Protein AF-A0A059BMJ1-F1 (afdb_monomer_lite)

Sequence (150 aa):
MDVIKLLDVITILSATYGILQTVGKVRGLREKMDALELNMRMVSAQKADISDQLEQEERRPLKKRKREVDVWMRYVESVQDQVRDLKRKVKEEPFMSRLNLENQVCALATQVDKLHERGRFDKGLTLDVQPAGVGHNLSREEHGARSQEI

Secondary structure (DSSP, 8-state):
--HHHHHHHHHHHHHHHHHHHHHHHHHHHHHHHHHHHHHHHHHHHHHHHHHHHHHHHHTSTTEEE-HHHHHHHHHHHHHHHHHHHHHHHHHH--GGGHHHHHHHHHHHHHHHHHHHHHTT-TT-SEEE---S-------SS---------

Structure (mmCIF, N/CA/C/O backbone):
data_AF-A0A059BMJ1-F1
#
_entry.id   AF-A0A059BMJ1-F1
#
loop_
_atom_site.group_PDB
_atom_site.id
_atom_site.type_symbol
_atom_site.label_atom_id
_atom_site.label_alt_id
_atom_site.label_comp_id
_atom_site.label_asym_id
_atom_site.label_entity_id
_atom_site.label_seq_id
_atom_site.pdbx_PDB_ins_code
_atom_site.Cartn_x
_atom_site.Cartn_y
_atom_site.Cartn_z
_atom_site.occupancy
_atom_site.B_iso_or_equiv
_atom_site.auth_seq_id
_atom_site.auth_comp_id
_atom_site.auth_asym_id
_atom_site.auth_atom_id
_atom_site.pdbx_PDB_model_num
ATOM 1 N N . MET A 1 1 ? 24.761 1.138 -55.840 1.00 61.06 1 MET A N 1
ATOM 2 C CA . MET A 1 1 ? 24.244 1.154 -54.456 1.00 61.06 1 MET A CA 1
ATOM 3 C C . MET A 1 1 ? 25.199 0.311 -53.633 1.00 61.06 1 MET A C 1
ATOM 5 O O . MET A 1 1 ? 25.288 -0.882 -53.886 1.00 61.06 1 MET A O 1
ATOM 9 N N . ASP A 1 2 ? 26.006 0.944 -52.782 1.00 81.06 2 ASP A N 1
ATOM 10 C CA . ASP A 1 2 ? 27.116 0.277 -52.092 1.00 81.06 2 ASP A CA 1
ATOM 11 C C . ASP A 1 2 ? 26.599 -0.630 -50.976 1.00 81.06 2 ASP A C 1
ATOM 13 O O . ASP A 1 2 ? 25.805 -0.202 -50.139 1.00 81.06 2 ASP A O 1
ATOM 17 N N . VAL A 1 3 ? 27.085 -1.869 -50.936 1.00 68.94 3 VAL A N 1
ATOM 18 C CA . VAL A 1 3 ? 26.698 -2.885 -49.940 1.00 68.94 3 VAL A CA 1
ATOM 19 C C . VAL A 1 3 ? 26.962 -2.402 -48.504 1.00 68.94 3 VAL A C 1
ATOM 21 O O . VAL A 1 3 ? 26.217 -2.730 -47.589 1.00 68.94 3 VAL A O 1
ATOM 24 N N . ILE A 1 4 ? 27.967 -1.537 -48.325 1.00 72.31 4 ILE A N 1
ATOM 25 C CA . ILE A 1 4 ? 28.329 -0.905 -47.046 1.00 72.31 4 ILE A CA 1
ATOM 26 C C . ILE A 1 4 ? 27.233 0.061 -46.562 1.00 72.31 4 ILE A C 1
ATOM 28 O O . ILE A 1 4 ? 26.846 0.015 -45.399 1.00 72.31 4 ILE A O 1
ATOM 32 N N . LYS A 1 5 ? 26.645 0.867 -47.459 1.00 69.81 5 LYS A N 1
ATOM 33 C CA . LYS A 1 5 ? 25.537 1.781 -47.114 1.00 69.81 5 LYS A CA 1
ATOM 34 C C . LYS A 1 5 ? 24.278 1.016 -46.699 1.00 69.81 5 LYS A C 1
ATOM 36 O O . LYS A 1 5 ? 23.513 1.493 -45.869 1.00 69.81 5 LYS A O 1
ATOM 41 N N . LEU A 1 6 ? 24.064 -0.171 -47.272 1.00 65.25 6 LEU A N 1
ATOM 42 C CA . LEU A 1 6 ? 22.940 -1.038 -46.920 1.00 65.25 6 LEU A CA 1
ATOM 43 C C . LEU A 1 6 ? 23.119 -1.662 -45.523 1.00 65.25 6 LEU A C 1
ATOM 45 O O . LEU A 1 6 ? 22.155 -1.732 -44.763 1.00 65.25 6 LEU A O 1
ATOM 49 N N . LEU A 1 7 ? 24.345 -2.062 -45.163 1.00 62.66 7 LEU A N 1
ATOM 50 C CA . LEU A 1 7 ? 24.664 -2.606 -43.837 1.00 62.66 7 LEU A CA 1
ATOM 51 C C . LEU A 1 7 ? 24.522 -1.561 -42.717 1.00 62.66 7 LEU A C 1
ATOM 53 O O . LEU A 1 7 ? 23.977 -1.883 -41.659 1.00 62.66 7 LEU A O 1
ATOM 57 N N . ASP A 1 8 ? 24.919 -0.309 -42.956 1.00 68.00 8 ASP A N 1
ATOM 58 C CA . ASP A 1 8 ? 24.733 0.784 -41.988 1.00 68.00 8 ASP A CA 1
ATOM 59 C C . ASP A 1 8 ? 23.247 1.059 -41.711 1.00 68.00 8 ASP A C 1
ATOM 61 O O . ASP A 1 8 ? 22.832 1.180 -40.557 1.00 68.00 8 ASP A O 1
ATOM 65 N N . VAL A 1 9 ? 22.412 1.077 -42.756 1.00 68.19 9 VAL A N 1
ATOM 66 C CA . VAL A 1 9 ? 20.959 1.279 -42.621 1.00 68.19 9 VAL A CA 1
ATOM 67 C C . VAL A 1 9 ? 20.307 0.148 -41.818 1.00 68.19 9 VAL A C 1
ATOM 69 O O . VAL A 1 9 ? 19.498 0.412 -40.928 1.00 68.19 9 VAL A O 1
ATOM 72 N N . ILE A 1 10 ? 20.685 -1.109 -42.071 1.00 63.31 10 ILE A N 1
ATOM 73 C CA . ILE A 1 10 ? 20.185 -2.275 -41.320 1.00 63.31 10 ILE A CA 1
ATOM 74 C C . ILE A 1 10 ? 20.618 -2.209 -39.844 1.00 63.31 10 ILE A C 1
ATOM 76 O O . ILE A 1 10 ? 19.826 -2.489 -38.937 1.00 63.31 10 ILE A O 1
ATOM 80 N N . THR A 1 11 ? 21.853 -1.780 -39.586 1.00 61.09 11 THR A N 1
ATOM 81 C CA . THR A 1 11 ? 22.390 -1.634 -38.226 1.00 61.09 11 THR A CA 1
ATOM 82 C C . THR A 1 11 ? 21.630 -0.558 -37.440 1.00 61.09 11 THR A C 1
ATOM 84 O O . THR A 1 11 ? 21.203 -0.797 -36.311 1.00 61.09 11 THR A O 1
ATOM 87 N N . ILE A 1 12 ? 21.346 0.592 -38.056 1.00 66.56 12 ILE A N 1
ATOM 88 C CA . ILE A 1 12 ? 20.566 1.680 -37.439 1.00 66.56 12 ILE A CA 1
ATOM 89 C C . ILE A 1 12 ? 19.113 1.252 -37.160 1.00 66.56 12 ILE A C 1
ATOM 91 O O . ILE A 1 12 ? 18.565 1.547 -36.092 1.00 66.56 12 ILE A O 1
ATOM 95 N N . LEU A 1 13 ? 18.476 0.527 -38.085 1.00 44.50 13 LEU A N 1
ATOM 96 C CA . LEU A 1 13 ? 17.091 0.064 -37.928 1.00 44.50 13 LEU A CA 1
ATOM 97 C C . LEU A 1 13 ? 16.936 -0.949 -36.785 1.00 44.50 13 LEU A C 1
ATOM 99 O O . LEU A 1 13 ? 15.994 -0.860 -35.998 1.00 44.50 13 LEU A O 1
ATOM 103 N N . SER A 1 14 ? 17.878 -1.884 -36.644 1.00 57.47 14 SER A N 1
ATOM 104 C CA . SER A 1 14 ? 17.847 -2.870 -35.553 1.00 57.47 14 SER A CA 1
ATOM 105 C C . SER A 1 14 ? 18.089 -2.233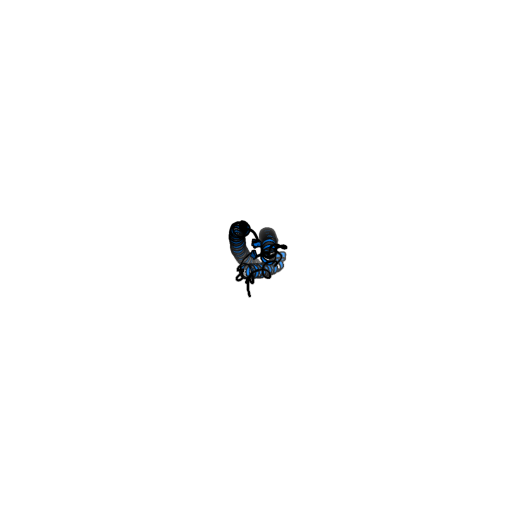 -34.176 1.00 57.47 14 SER A C 1
ATOM 107 O O . SER A 1 14 ? 17.376 -2.546 -33.218 1.00 57.47 14 SER A O 1
ATOM 109 N N . ALA A 1 15 ? 19.018 -1.275 -34.081 1.00 59.84 15 ALA A N 1
ATOM 110 C CA . ALA A 1 15 ? 19.286 -0.532 -32.849 1.00 59.84 15 ALA A CA 1
ATOM 111 C C . ALA A 1 15 ? 18.085 0.326 -32.405 1.00 59.84 15 ALA A C 1
ATOM 113 O O . ALA A 1 15 ? 17.700 0.314 -31.233 1.00 59.84 15 ALA A O 1
ATOM 114 N N . THR A 1 16 ? 17.445 1.036 -33.337 1.00 45.06 16 THR A N 1
ATOM 115 C CA . THR A 1 16 ? 16.283 1.892 -33.034 1.00 45.06 16 THR A CA 1
ATOM 116 C C . THR A 1 16 ? 15.038 1.079 -32.668 1.00 45.06 16 THR A C 1
ATOM 118 O O . THR A 1 16 ? 14.312 1.459 -31.745 1.00 45.06 16 THR A O 1
ATOM 121 N N . TYR A 1 17 ? 14.832 -0.088 -33.288 1.00 55.09 17 TYR A N 1
ATOM 122 C CA . TYR A 1 17 ? 13.779 -1.032 -32.900 1.00 55.09 17 TYR A CA 1
ATOM 123 C C . TYR A 1 17 ? 13.955 -1.553 -31.458 1.00 55.09 17 TYR A C 1
ATOM 125 O O . TYR A 1 17 ? 12.979 -1.651 -30.708 1.00 55.09 17 TYR A O 1
ATOM 133 N N . GLY A 1 18 ? 15.196 -1.818 -31.028 1.00 57.31 18 GLY A N 1
ATOM 134 C CA . GLY A 1 18 ? 15.517 -2.186 -29.643 1.00 57.31 18 GLY A CA 1
ATOM 135 C C . GLY A 1 18 ? 15.213 -1.074 -28.630 1.00 57.31 18 GLY A C 1
ATOM 136 O O . GLY A 1 18 ? 14.644 -1.334 -27.566 1.00 57.31 18 GLY A O 1
ATOM 137 N N . ILE A 1 19 ? 15.512 0.181 -28.976 1.00 56.41 19 ILE A N 1
ATOM 138 C CA . ILE A 1 19 ? 15.219 1.355 -28.136 1.00 56.41 19 ILE A CA 1
ATOM 139 C C . ILE A 1 19 ? 13.703 1.584 -28.016 1.00 56.41 19 ILE A C 1
ATOM 141 O O . ILE A 1 19 ? 13.203 1.826 -26.916 1.00 56.41 19 ILE A O 1
ATOM 145 N N . LEU A 1 20 ? 12.942 1.443 -29.106 1.00 55.50 20 LEU A N 1
ATOM 146 C CA . LEU A 1 20 ? 11.492 1.669 -29.097 1.00 55.50 20 LEU A CA 1
ATOM 147 C C . LEU A 1 20 ? 10.749 0.663 -28.200 1.00 55.50 20 LEU A C 1
ATOM 149 O O . LEU A 1 20 ? 9.921 1.054 -27.373 1.00 55.50 20 LEU A O 1
ATOM 153 N N . GLN A 1 21 ? 11.096 -0.626 -28.295 1.00 59.84 21 GLN A N 1
ATOM 154 C CA . GLN A 1 21 ? 10.555 -1.658 -27.400 1.00 59.84 21 GLN A CA 1
ATOM 155 C C . GLN A 1 21 ? 10.922 -1.406 -25.930 1.00 59.84 21 GLN A C 1
ATOM 157 O O . GLN A 1 21 ? 10.126 -1.671 -25.024 1.00 59.84 21 GLN A O 1
ATOM 162 N N . THR A 1 22 ? 12.119 -0.867 -25.693 1.00 55.44 22 THR A N 1
ATOM 163 C CA . THR A 1 22 ? 12.627 -0.538 -24.357 1.00 55.44 22 THR A CA 1
ATOM 164 C C . THR A 1 22 ? 11.786 0.556 -23.704 1.00 55.44 22 THR A C 1
ATOM 166 O O . THR A 1 22 ? 11.315 0.377 -22.579 1.00 55.44 22 THR A O 1
ATOM 169 N N . VAL A 1 23 ? 11.517 1.649 -24.422 1.00 60.25 23 VAL A N 1
ATOM 170 C CA . VAL A 1 23 ? 10.694 2.765 -23.926 1.00 60.25 23 VAL A CA 1
ATOM 171 C C . VAL A 1 23 ? 9.263 2.312 -23.613 1.00 60.25 23 VAL A C 1
ATOM 173 O O . VAL A 1 23 ? 8.710 2.699 -22.582 1.00 60.25 23 VAL A O 1
ATOM 176 N N . GLY A 1 24 ? 8.683 1.435 -24.441 1.00 65.62 24 GLY A N 1
ATOM 177 C CA . GLY A 1 24 ? 7.341 0.887 -24.217 1.00 65.62 24 GLY A CA 1
ATOM 178 C C . GLY A 1 24 ? 7.209 0.110 -22.901 1.00 65.62 24 GLY A C 1
ATOM 179 O O . GLY A 1 24 ? 6.298 0.378 -22.116 1.00 65.62 24 GLY A O 1
ATOM 180 N N . LYS A 1 25 ? 8.152 -0.798 -22.612 1.00 69.12 25 LYS A N 1
ATOM 181 C CA . LYS A 1 25 ? 8.163 -1.585 -21.361 1.00 69.12 25 LYS A CA 1
ATOM 182 C C . LYS A 1 25 ? 8.437 -0.718 -20.127 1.00 69.12 25 LYS A C 1
ATOM 184 O O . LYS A 1 25 ? 7.817 -0.910 -19.084 1.00 69.12 25 LYS A O 1
ATOM 189 N N . VAL A 1 26 ? 9.336 0.266 -20.247 1.00 66.00 26 VAL A N 1
ATOM 190 C CA . VAL A 1 26 ? 9.626 1.246 -19.184 1.00 66.00 26 VAL A CA 1
ATOM 191 C C . VAL A 1 26 ? 8.376 2.036 -18.802 1.00 66.00 26 VAL A C 1
ATOM 193 O O . VAL A 1 26 ? 8.103 2.209 -17.614 1.00 66.00 26 VAL A O 1
ATOM 196 N N . ARG A 1 27 ? 7.632 2.509 -19.806 1.00 72.75 27 ARG A N 1
ATOM 197 C CA . ARG A 1 27 ? 6.404 3.275 -19.606 1.00 72.75 27 ARG A CA 1
ATOM 198 C C . ARG A 1 27 ? 5.330 2.435 -18.915 1.00 72.75 27 ARG A C 1
ATOM 200 O O . ARG A 1 27 ? 4.802 2.879 -17.904 1.00 72.75 27 ARG A O 1
ATOM 207 N N . GLY A 1 28 ? 5.096 1.206 -19.377 1.00 81.69 28 GLY A N 1
ATOM 208 C CA . GLY A 1 28 ? 4.102 0.317 -18.764 1.00 81.69 28 GLY A CA 1
ATOM 209 C C . GLY A 1 28 ? 4.406 -0.025 -17.299 1.00 81.69 28 GLY A C 1
ATOM 210 O O . GLY A 1 28 ? 3.509 -0.006 -16.461 1.00 81.69 28 GLY A O 1
ATOM 211 N N . LEU A 1 29 ? 5.676 -0.272 -16.949 1.00 84.38 29 LEU A N 1
ATOM 212 C CA . LEU A 1 29 ? 6.066 -0.501 -15.551 1.00 84.38 29 LEU A CA 1
ATOM 213 C C . LEU A 1 29 ? 5.825 0.739 -14.675 1.00 84.38 29 LEU A C 1
ATOM 215 O O . LEU A 1 29 ? 5.375 0.611 -13.538 1.00 84.38 29 LEU A O 1
ATOM 219 N N . ARG A 1 30 ? 6.115 1.935 -15.202 1.00 83.81 30 ARG A N 1
ATOM 220 C CA . ARG A 1 30 ? 5.875 3.198 -14.496 1.00 83.81 30 ARG A CA 1
ATOM 221 C C . ARG A 1 30 ? 4.386 3.428 -14.250 1.00 83.81 30 ARG A C 1
ATOM 223 O O . ARG A 1 30 ? 4.021 3.719 -13.123 1.00 83.81 30 ARG A O 1
ATOM 230 N N . GLU A 1 31 ? 3.544 3.218 -15.257 1.00 87.75 31 GLU A N 1
ATOM 231 C CA . GLU A 1 31 ? 2.086 3.340 -15.127 1.00 87.75 31 GLU A CA 1
ATOM 232 C C . GLU A 1 31 ? 1.530 2.383 -14.060 1.00 87.75 31 GLU A C 1
ATOM 234 O O . GLU A 1 31 ? 0.755 2.797 -13.198 1.00 87.75 31 GLU A O 1
ATOM 239 N N . LYS A 1 32 ? 1.980 1.119 -14.051 1.00 88.38 32 LYS A N 1
ATOM 240 C CA . LYS A 1 32 ? 1.597 0.144 -13.013 1.00 88.38 32 LYS A CA 1
ATOM 241 C C . LYS A 1 32 ? 2.051 0.575 -11.616 1.00 88.38 32 LYS A C 1
ATOM 243 O O . LYS A 1 32 ? 1.312 0.402 -10.650 1.00 88.38 32 LYS A O 1
ATOM 248 N N . MET A 1 33 ? 3.257 1.129 -11.502 1.00 92.81 33 MET A N 1
ATOM 249 C CA . MET A 1 33 ? 3.788 1.640 -10.237 1.00 92.81 33 MET A CA 1
ATOM 250 C C . MET A 1 33 ? 3.004 2.865 -9.739 1.00 92.81 33 MET A C 1
ATOM 252 O O . MET A 1 33 ? 2.711 2.956 -8.549 1.00 92.81 33 MET A O 1
ATOM 256 N N . ASP A 1 34 ? 2.641 3.785 -10.634 1.00 89.19 34 ASP A N 1
ATOM 257 C CA . ASP A 1 34 ? 1.856 4.975 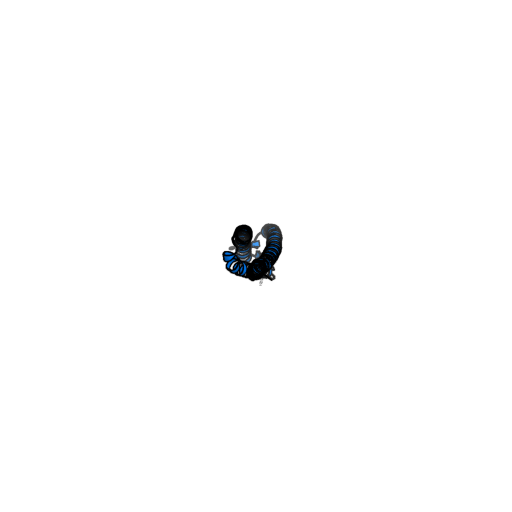-10.294 1.00 89.19 34 ASP A CA 1
ATOM 258 C C . ASP A 1 34 ? 0.439 4.581 -9.829 1.00 89.19 34 ASP A C 1
ATOM 260 O O . ASP A 1 34 ? -0.058 5.112 -8.834 1.00 89.19 34 ASP A O 1
ATOM 264 N N . ALA A 1 35 ? -0.182 3.588 -10.478 1.00 90.50 35 ALA A N 1
ATOM 265 C CA . ALA A 1 35 ? -1.460 3.020 -10.044 1.00 90.50 35 ALA A CA 1
ATOM 266 C C . ALA A 1 35 ? -1.365 2.346 -8.662 1.00 90.50 35 ALA A C 1
ATOM 268 O O . ALA A 1 35 ? -2.211 2.578 -7.799 1.00 90.50 35 ALA A O 1
ATOM 269 N N . LEU A 1 36 ? -0.307 1.561 -8.420 1.00 92.69 36 LEU A N 1
ATOM 270 C CA . LEU A 1 36 ? -0.040 0.952 -7.113 1.00 92.69 36 LEU A CA 1
ATOM 271 C C . LEU A 1 36 ? 0.094 2.012 -6.011 1.00 92.69 36 LEU A C 1
ATOM 273 O O . LEU A 1 36 ? -0.459 1.852 -4.924 1.00 92.69 36 LEU A O 1
ATOM 277 N N . GLU A 1 37 ? 0.816 3.101 -6.281 1.00 92.75 37 GLU A N 1
ATOM 278 C CA . GLU A 1 37 ? 0.967 4.202 -5.330 1.00 92.75 37 GLU A CA 1
ATOM 279 C C . GLU A 1 37 ? -0.372 4.881 -5.027 1.00 92.75 37 GLU A C 1
ATOM 281 O O . GLU A 1 37 ? -0.650 5.182 -3.866 1.00 92.75 37 GLU A O 1
ATOM 286 N N . LEU A 1 38 ? -1.209 5.102 -6.043 1.00 90.12 38 LEU A N 1
ATOM 287 C CA . LEU A 1 38 ? -2.542 5.669 -5.855 1.00 90.12 38 LEU A CA 1
ATOM 288 C C . LEU A 1 38 ? -3.412 4.773 -4.965 1.00 90.12 38 LEU A C 1
ATOM 290 O O . LEU A 1 38 ? -3.976 5.258 -3.984 1.00 90.12 38 LEU A O 1
ATOM 294 N N . ASN A 1 39 ? -3.466 3.469 -5.248 1.00 88.88 39 ASN A N 1
ATOM 295 C CA . ASN A 1 39 ? -4.225 2.521 -4.430 1.00 88.88 39 ASN A CA 1
ATOM 296 C C . ASN A 1 39 ? -3.691 2.475 -2.992 1.00 88.88 39 ASN A C 1
ATOM 298 O O . ASN A 1 39 ? -4.468 2.462 -2.038 1.00 88.88 39 ASN A O 1
ATOM 302 N N . MET A 1 40 ? -2.367 2.533 -2.813 1.00 95.88 40 MET A N 1
ATOM 303 C CA . MET A 1 40 ? -1.771 2.573 -1.479 1.00 95.88 40 MET A CA 1
ATOM 304 C C . MET A 1 40 ? -2.166 3.843 -0.714 1.00 95.88 40 MET A C 1
ATOM 306 O O . MET A 1 40 ? -2.453 3.767 0.478 1.00 95.88 40 MET A O 1
ATOM 310 N N . ARG A 1 41 ? -2.241 5.004 -1.381 1.00 92.00 41 ARG A N 1
ATOM 311 C CA . ARG A 1 41 ? -2.727 6.249 -0.758 1.00 92.00 41 ARG A CA 1
ATOM 312 C C . ARG A 1 41 ? -4.175 6.128 -0.291 1.00 92.00 41 ARG A C 1
ATOM 314 O O . ARG A 1 41 ? -4.481 6.606 0.797 1.00 92.00 41 ARG A O 1
ATOM 321 N N . MET A 1 42 ? -5.033 5.469 -1.069 1.00 92.25 42 MET A N 1
ATOM 322 C CA . MET A 1 42 ? -6.422 5.210 -0.672 1.00 92.25 42 MET A CA 1
ATOM 323 C C . MET A 1 42 ? -6.492 4.350 0.596 1.00 92.25 42 MET A C 1
ATOM 325 O O . MET A 1 42 ? -7.210 4.695 1.530 1.00 92.25 42 MET A O 1
ATOM 329 N N . VAL A 1 43 ? -5.690 3.283 0.681 1.00 91.50 43 VAL A N 1
ATOM 330 C CA . VAL A 1 43 ? -5.601 2.443 1.891 1.00 91.50 43 VAL A CA 1
ATOM 331 C C . VAL A 1 43 ? -5.027 3.220 3.083 1.00 91.50 43 VAL A C 1
ATOM 333 O O . VAL A 1 43 ? -5.494 3.062 4.209 1.00 91.50 43 VAL A O 1
ATOM 336 N N . SER A 1 44 ? -4.037 4.090 2.867 1.00 91.81 44 SER A N 1
ATOM 337 C CA . SER A 1 44 ? -3.509 4.960 3.926 1.00 91.81 44 SER A CA 1
ATOM 338 C C . SER A 1 44 ? -4.553 5.954 4.444 1.00 91.81 44 SER A C 1
ATOM 340 O O . SER A 1 44 ? -4.611 6.171 5.652 1.00 91.81 44 SER A O 1
ATOM 342 N N . ALA A 1 45 ? -5.383 6.523 3.566 1.00 90.69 45 ALA A N 1
ATOM 343 C CA . ALA A 1 45 ? -6.496 7.384 3.965 1.00 90.69 45 ALA A CA 1
ATOM 344 C C . ALA A 1 45 ? -7.536 6.599 4.778 1.00 90.69 45 ALA A C 1
ATOM 346 O O . ALA A 1 45 ? -7.864 6.996 5.889 1.00 90.69 45 ALA A O 1
ATOM 347 N N . GLN A 1 46 ? -7.930 5.413 4.304 1.00 91.50 46 GLN A N 1
ATOM 348 C CA . GLN A 1 46 ? -8.826 4.513 5.037 1.00 91.50 46 GLN A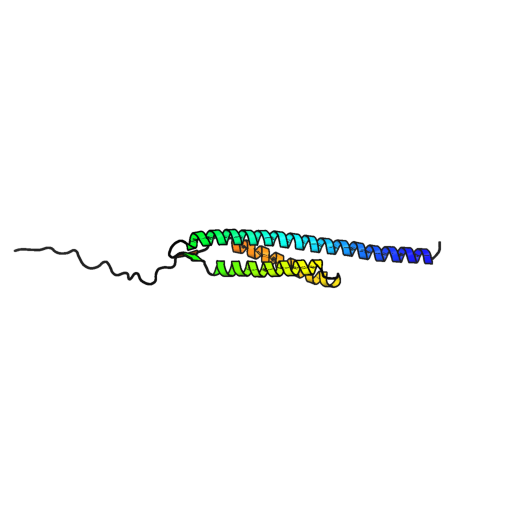 CA 1
ATOM 349 C C . GLN A 1 46 ? -8.288 4.178 6.435 1.00 91.50 46 GLN A C 1
ATOM 351 O O . GLN A 1 46 ? -9.032 4.152 7.412 1.00 91.50 46 GLN A O 1
ATOM 356 N N . LYS A 1 47 ? -6.979 3.932 6.558 1.00 93.88 47 LYS A N 1
ATOM 357 C CA . LYS A 1 47 ? -6.344 3.711 7.860 1.00 93.88 47 LYS A CA 1
ATOM 358 C C . LYS A 1 47 ? -6.460 4.938 8.770 1.00 93.88 47 LYS A C 1
ATOM 360 O O . LYS A 1 47 ? -6.657 4.753 9.970 1.00 93.88 47 LYS A O 1
ATOM 365 N N . ALA A 1 48 ? -6.294 6.147 8.234 1.00 94.31 48 ALA A N 1
ATOM 366 C CA . ALA A 1 48 ? -6.440 7.380 9.004 1.00 94.31 48 ALA A CA 1
ATOM 367 C C . ALA A 1 48 ? -7.879 7.528 9.520 1.00 94.31 48 ALA A C 1
ATOM 369 O O . ALA A 1 48 ? -8.064 7.657 10.725 1.00 94.31 48 ALA A O 1
ATOM 370 N N . ASP A 1 49 ? -8.877 7.347 8.651 1.00 92.25 49 ASP A N 1
ATOM 371 C CA . ASP A 1 49 ? -10.297 7.404 9.026 1.00 92.25 49 ASP A CA 1
ATOM 372 C C . ASP A 1 49 ? -1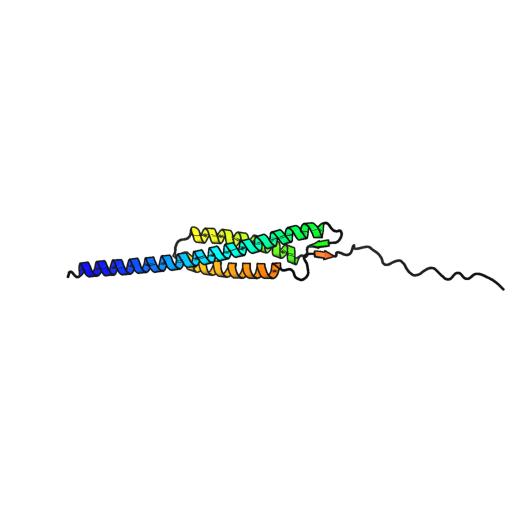0.635 6.395 10.141 1.00 92.25 49 ASP A C 1
ATOM 374 O O . ASP A 1 49 ? -11.295 6.718 11.129 1.00 92.25 49 ASP A O 1
ATOM 378 N N . ILE A 1 50 ? -10.126 5.163 10.022 1.00 91.94 50 ILE A N 1
ATOM 379 C CA . ILE A 1 50 ? -10.278 4.113 11.041 1.00 91.94 50 ILE A CA 1
ATOM 380 C C . ILE A 1 50 ? -9.596 4.503 12.353 1.00 91.94 50 ILE A C 1
ATOM 382 O O . ILE A 1 50 ? -10.116 4.205 13.428 1.00 91.94 50 ILE A O 1
ATOM 386 N N . SER A 1 51 ? -8.430 5.147 12.286 1.00 94.81 51 SER A N 1
ATOM 387 C CA . SER A 1 51 ? -7.716 5.621 13.471 1.00 94.81 51 SER A CA 1
ATOM 388 C C . SER A 1 51 ? -8.518 6.688 14.212 1.00 94.81 51 SER A C 1
ATOM 390 O O . SER A 1 51 ? -8.648 6.598 15.433 1.00 94.81 51 SER A O 1
ATOM 392 N N . ASP A 1 52 ? -9.101 7.640 13.485 1.00 95.00 52 ASP A N 1
ATOM 393 C CA . ASP A 1 52 ? -9.935 8.700 14.055 1.00 95.00 52 ASP A CA 1
ATOM 394 C C . ASP A 1 52 ? -11.210 8.119 14.685 1.00 95.00 52 ASP A C 1
ATOM 396 O O . ASP A 1 52 ? -11.598 8.494 15.795 1.00 95.00 52 ASP A O 1
ATOM 400 N N . GLN A 1 53 ? -11.842 7.144 14.020 1.00 93.25 53 GLN A N 1
ATOM 401 C CA . GLN A 1 53 ? -13.001 6.440 14.568 1.00 93.25 53 GLN A CA 1
ATOM 402 C C . GLN A 1 53 ? -12.642 5.653 15.837 1.00 93.25 53 GLN A C 1
ATOM 404 O O . GLN A 1 53 ? -13.381 5.697 16.822 1.00 93.25 53 GLN A O 1
ATOM 409 N N . LEU A 1 54 ? -11.500 4.960 15.849 1.00 94.31 54 LEU A N 1
ATOM 410 C CA . LEU A 1 54 ? -11.019 4.240 17.029 1.00 94.31 54 LEU A CA 1
ATOM 411 C C . LEU A 1 54 ? -10.747 5.179 18.195 1.00 94.31 54 LEU A C 1
ATOM 413 O O . LEU A 1 54 ? -11.140 4.866 19.314 1.00 94.31 54 LEU A O 1
ATOM 417 N N . GLU A 1 55 ? -10.141 6.340 17.949 1.00 93.56 55 GLU A N 1
ATOM 418 C CA . GLU A 1 55 ? -9.916 7.329 19.001 1.00 93.56 55 GLU A CA 1
ATOM 419 C C . GLU A 1 55 ? -11.238 7.766 19.650 1.00 93.56 55 GLU A C 1
ATOM 421 O O . GLU A 1 55 ? -11.323 7.913 20.869 1.00 93.56 55 GLU A O 1
ATOM 426 N N . GLN A 1 56 ? -12.301 7.925 18.859 1.00 92.50 56 GLN A N 1
ATOM 427 C CA . GLN A 1 56 ? -13.629 8.263 19.374 1.00 92.50 56 GLN A CA 1
ATOM 428 C C . GLN A 1 56 ? -14.292 7.096 20.120 1.00 92.50 56 GLN A C 1
ATOM 430 O O . GLN A 1 56 ? -14.911 7.309 21.167 1.00 92.50 56 GLN A O 1
ATOM 435 N N . GLU A 1 57 ? -14.186 5.870 19.603 1.00 91.50 57 GLU A N 1
ATOM 436 C CA . GLU A 1 57 ? -14.791 4.684 20.217 1.00 91.50 57 GLU A CA 1
ATOM 437 C C . GLU A 1 57 ? -14.094 4.289 21.526 1.00 91.50 57 GLU A C 1
ATOM 439 O O . GLU A 1 57 ? -14.771 4.002 22.513 1.00 91.50 57 GLU A O 1
ATOM 444 N N . GLU A 1 58 ? -12.760 4.326 21.566 1.00 91.31 58 GLU A N 1
ATOM 445 C CA . GLU A 1 58 ? -11.942 3.929 22.722 1.00 91.31 58 GLU A CA 1
ATOM 446 C C . GLU A 1 58 ? -11.972 4.961 23.866 1.00 91.31 58 GLU A C 1
ATOM 448 O O . GLU A 1 58 ? -11.577 4.647 24.988 1.00 91.31 58 GLU A O 1
ATOM 453 N N . ARG A 1 59 ? -12.517 6.169 23.642 1.00 91.00 59 ARG A N 1
ATOM 454 C CA . ARG A 1 59 ? -12.862 7.108 24.731 1.00 91.00 59 ARG A CA 1
ATOM 455 C C . ARG A 1 59 ? -13.974 6.575 25.633 1.00 91.00 59 ARG A C 1
ATOM 457 O O . ARG A 1 59 ? -14.107 7.028 26.770 1.00 91.00 59 ARG A O 1
ATOM 464 N N . ARG A 1 60 ? -14.809 5.654 25.140 1.00 87.06 60 ARG A N 1
ATOM 465 C CA . ARG A 1 60 ? -15.881 5.054 25.939 1.00 87.06 60 ARG A CA 1
ATOM 466 C C . ARG A 1 60 ? -15.296 3.980 26.860 1.00 87.06 60 ARG A C 1
ATOM 468 O O . ARG A 1 60 ? -14.518 3.145 26.395 1.00 87.06 60 ARG A O 1
ATOM 475 N N . PRO A 1 61 ? -15.705 3.929 28.141 1.00 82.12 61 PRO A N 1
ATOM 476 C CA . PRO A 1 61 ? -15.319 2.837 29.023 1.00 82.12 61 PRO A CA 1
ATOM 477 C C . PRO A 1 61 ? -15.679 1.491 28.392 1.00 82.12 61 PRO A C 1
ATOM 479 O O . PRO A 1 61 ? -16.726 1.367 27.758 1.00 82.12 61 PRO A O 1
ATOM 482 N N . LEU A 1 62 ? -14.826 0.484 28.595 1.00 86.56 62 LEU A N 1
ATOM 483 C CA . LEU A 1 62 ? -15.033 -0.902 28.151 1.00 86.56 62 LEU A CA 1
ATOM 484 C C . LEU A 1 62 ? -14.962 -1.143 26.633 1.00 86.56 62 LEU A C 1
ATOM 486 O O . LEU A 1 62 ? -14.972 -2.303 26.228 1.00 86.56 62 LEU A O 1
ATOM 490 N N . LYS A 1 63 ? -14.807 -0.115 25.793 1.00 91.19 63 LYS A N 1
ATOM 491 C CA . LYS A 1 63 ? -14.508 -0.304 24.370 1.00 91.19 63 LYS A CA 1
ATOM 492 C C . LYS A 1 63 ? -13.013 -0.511 24.172 1.00 91.19 63 LYS A C 1
ATOM 494 O O . LYS A 1 63 ? -12.205 0.323 24.567 1.00 91.19 63 LYS A O 1
ATOM 499 N N . LYS A 1 64 ? -12.637 -1.627 23.549 1.00 91.06 64 LYS A N 1
ATOM 500 C CA . LYS A 1 64 ? -11.256 -1.878 23.115 1.00 91.06 64 LYS A CA 1
ATOM 501 C C . LYS A 1 64 ? -11.209 -2.239 21.647 1.00 91.06 64 LYS A C 1
ATOM 503 O O . LYS A 1 64 ? -12.029 -3.029 21.183 1.00 91.06 64 LYS A O 1
ATOM 508 N N . ARG A 1 65 ? -10.215 -1.724 20.927 1.00 93.56 65 ARG A N 1
ATOM 509 C CA . ARG A 1 65 ? -9.925 -2.125 19.549 1.00 93.56 65 ARG A CA 1
ATOM 510 C C . ARG A 1 65 ? -9.776 -3.634 19.411 1.00 93.56 65 ARG A C 1
ATOM 512 O O . ARG A 1 65 ? -9.113 -4.298 20.211 1.00 93.56 65 ARG A O 1
ATOM 519 N N . LYS A 1 66 ? -10.348 -4.179 18.340 1.00 94.94 66 LYS A N 1
ATOM 520 C CA . LYS A 1 66 ? -10.126 -5.573 17.963 1.00 94.94 66 LYS A CA 1
ATOM 521 C C . LYS A 1 66 ? -8.686 -5.802 17.530 1.00 94.94 66 LYS A C 1
ATOM 523 O O . LYS A 1 66 ? -8.102 -5.015 16.790 1.00 94.94 66 LYS A O 1
ATOM 528 N N . ARG A 1 67 ? -8.143 -6.968 17.877 1.00 94.00 67 ARG A N 1
ATOM 529 C CA . ARG A 1 67 ? -6.798 -7.368 17.440 1.00 94.00 67 ARG A CA 1
ATOM 530 C C . ARG A 1 67 ? -6.658 -7.420 15.915 1.00 94.00 67 ARG A C 1
ATOM 532 O O . ARG A 1 67 ? -5.597 -7.085 15.405 1.00 94.00 67 ARG A O 1
ATOM 539 N N . GLU A 1 68 ? -7.712 -7.805 15.191 1.00 93.88 68 GLU A N 1
ATOM 540 C CA . GLU A 1 68 ? -7.705 -7.811 13.718 1.00 93.88 68 GLU A CA 1
ATOM 541 C C . GLU A 1 68 ? -7.462 -6.413 13.128 1.00 93.88 68 GLU A C 1
ATOM 543 O O . GLU A 1 68 ? -6.742 -6.289 12.140 1.00 93.88 68 GLU A O 1
ATOM 548 N N . VAL A 1 69 ? -7.983 -5.369 13.782 1.00 93.31 69 VAL A N 1
ATOM 549 C CA . VAL A 1 69 ? -7.818 -3.972 13.367 1.00 93.31 69 VAL A CA 1
ATOM 550 C C . VAL A 1 69 ? -6.381 -3.511 13.601 1.00 93.31 69 VAL A C 1
ATOM 552 O O . VAL A 1 69 ? -5.764 -2.967 12.693 1.00 93.31 69 VAL A O 1
ATOM 555 N N . ASP A 1 70 ? -5.801 -3.798 14.772 1.00 94.62 70 ASP A N 1
ATOM 556 C CA . ASP A 1 70 ? -4.388 -3.487 15.056 1.00 94.62 70 ASP A CA 1
ATOM 557 C C . ASP A 1 70 ? -3.433 -4.192 14.075 1.00 94.62 70 ASP A C 1
ATOM 559 O O . ASP A 1 70 ? -2.552 -3.558 13.491 1.00 94.62 70 ASP A O 1
ATOM 563 N N . VAL A 1 71 ? -3.644 -5.489 13.828 1.00 95.00 71 VAL A N 1
ATOM 564 C CA . VAL A 1 71 ? -2.831 -6.262 12.876 1.00 95.00 71 VAL A CA 1
ATOM 565 C C . VAL A 1 71 ? -2.938 -5.688 11.465 1.00 95.00 71 VAL A C 1
ATOM 567 O O . VAL A 1 71 ? -1.923 -5.549 10.782 1.00 95.00 71 VAL A O 1
ATOM 570 N N . TRP A 1 72 ? -4.145 -5.327 11.029 1.00 96.06 72 TRP A N 1
ATOM 571 C CA . TRP A 1 72 ? -4.354 -4.704 9.728 1.00 96.06 72 TRP A CA 1
ATOM 572 C C . TRP A 1 72 ? -3.633 -3.356 9.620 1.00 96.06 72 TRP A C 1
ATOM 574 O O . TRP A 1 72 ? -2.905 -3.149 8.653 1.00 96.06 72 TRP A O 1
ATOM 584 N N . MET A 1 73 ? -3.737 -2.481 10.628 1.00 94.00 73 MET A N 1
ATOM 585 C CA . MET A 1 73 ? -3.078 -1.167 10.617 1.00 94.00 73 MET A CA 1
ATOM 586 C C . MET A 1 73 ? -1.552 -1.278 10.502 1.00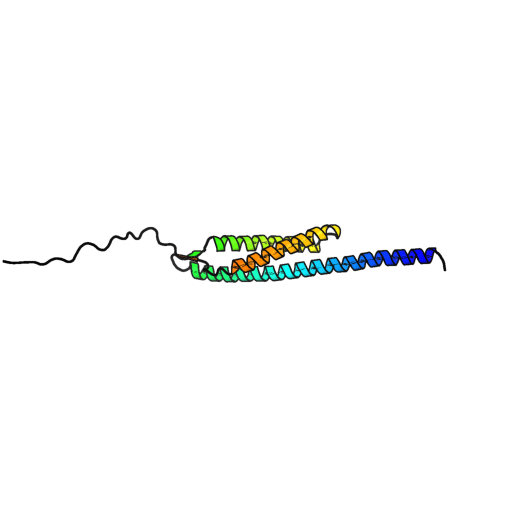 94.00 73 MET A C 1
ATOM 588 O O . MET A 1 73 ? -0.944 -0.518 9.747 1.00 94.00 73 MET A O 1
ATOM 592 N N . ARG A 1 74 ? -0.932 -2.240 11.199 1.00 96.19 74 ARG A N 1
ATOM 593 C CA . ARG A 1 74 ? 0.513 -2.520 11.077 1.00 96.19 74 ARG A CA 1
ATOM 594 C C . ARG A 1 74 ? 0.874 -3.078 9.706 1.00 96.19 74 ARG A C 1
ATOM 596 O O . ARG A 1 74 ? 1.918 -2.749 9.149 1.00 96.19 74 ARG A O 1
ATOM 603 N N . TYR A 1 75 ? 0.013 -3.925 9.148 1.00 93.38 75 TYR A N 1
ATOM 604 C CA . TYR A 1 75 ? 0.244 -4.485 7.823 1.00 93.38 75 TYR A CA 1
ATOM 605 C C . TYR A 1 75 ? 0.156 -3.411 6.729 1.00 93.38 75 TYR A C 1
ATOM 607 O O . TYR A 1 75 ? 0.988 -3.409 5.824 1.00 93.38 75 TYR A O 1
ATOM 615 N N . VAL A 1 76 ? -0.754 -2.438 6.863 1.00 93.12 76 VAL A N 1
ATOM 616 C CA . VAL A 1 76 ? -0.802 -1.245 6.000 1.00 93.12 76 VAL A CA 1
ATOM 617 C C . VAL A 1 76 ? 0.527 -0.483 6.028 1.00 93.12 76 VAL A C 1
ATOM 619 O O . VAL A 1 76 ? 1.038 -0.150 4.963 1.00 93.12 76 VAL A O 1
ATOM 622 N N . GLU A 1 77 ? 1.125 -0.244 7.202 1.00 95.94 77 GLU A N 1
ATOM 623 C CA . GLU A 1 77 ? 2.434 0.439 7.309 1.00 95.94 77 GLU A CA 1
ATOM 624 C C . GLU A 1 77 ? 3.541 -0.342 6.604 1.00 95.94 77 GLU A C 1
ATOM 626 O O . GLU A 1 77 ? 4.288 0.215 5.801 1.00 95.94 77 GLU A O 1
ATOM 631 N N . SER A 1 78 ? 3.603 -1.653 6.847 1.00 96.56 78 SER A N 1
ATOM 632 C CA . SER A 1 78 ? 4.607 -2.516 6.226 1.00 96.56 78 SER A CA 1
ATOM 633 C C . SER A 1 78 ? 4.510 -2.505 4.699 1.00 96.56 78 SER A C 1
ATOM 635 O O . SER A 1 78 ? 5.527 -2.395 4.012 1.00 96.56 78 SER A O 1
ATOM 637 N N . VAL A 1 79 ? 3.294 -2.588 4.151 1.00 91.69 79 VAL A N 1
ATOM 638 C CA . VAL A 1 79 ? 3.081 -2.528 2.700 1.00 91.69 79 VAL A CA 1
ATOM 639 C C . VAL A 1 79 ? 3.393 -1.129 2.164 1.00 91.69 79 VAL A C 1
ATOM 641 O O . VAL A 1 79 ? 3.997 -1.019 1.099 1.00 91.69 79 VAL A O 1
ATOM 644 N N . GLN A 1 80 ? 3.093 -0.060 2.910 1.00 93.38 80 GLN A N 1
ATOM 645 C CA . GLN A 1 80 ? 3.467 1.307 2.533 1.00 93.38 80 GLN A CA 1
ATOM 646 C C . GLN A 1 80 ? 4.980 1.461 2.348 1.00 93.38 80 GLN A C 1
ATOM 648 O O . GLN A 1 80 ? 5.438 2.041 1.359 1.00 93.38 80 GLN A O 1
ATOM 653 N N . ASP A 1 81 ? 5.759 0.925 3.287 1.00 96.19 81 ASP A N 1
ATOM 654 C CA . ASP A 1 81 ? 7.217 0.965 3.230 1.00 96.19 81 ASP A CA 1
ATOM 655 C C . ASP A 1 81 ? 7.761 0.162 2.040 1.00 96.19 81 ASP A C 1
ATOM 657 O O . ASP A 1 81 ? 8.658 0.638 1.339 1.00 96.19 81 ASP A O 1
ATOM 661 N N . GLN A 1 82 ? 7.174 -1.005 1.753 1.00 94.75 82 GLN A N 1
ATOM 662 C CA . GLN A 1 82 ? 7.521 -1.815 0.580 1.00 94.75 82 GLN A CA 1
ATOM 663 C C . GLN A 1 82 ? 7.197 -1.094 -0.735 1.00 94.75 82 GLN A C 1
ATOM 665 O O . GLN A 1 82 ? 8.024 -1.084 -1.647 1.00 94.75 82 GLN A O 1
ATOM 670 N N . VAL A 1 83 ? 6.038 -0.432 -0.834 1.00 91.06 83 VAL A N 1
ATOM 671 C CA . VAL A 1 83 ? 5.666 0.383 -2.004 1.00 91.06 83 VAL A CA 1
ATOM 672 C C . VAL A 1 83 ? 6.652 1.541 -2.186 1.00 91.06 83 VAL A C 1
ATOM 674 O O . VAL A 1 83 ? 7.086 1.811 -3.308 1.00 91.06 83 VAL A O 1
ATOM 677 N N . ARG A 1 84 ? 7.072 2.204 -1.099 1.00 93.50 84 ARG A N 1
ATOM 678 C CA . ARG A 1 84 ? 8.069 3.287 -1.149 1.00 93.50 84 ARG A CA 1
ATOM 679 C C . ARG A 1 84 ? 9.436 2.792 -1.630 1.00 93.50 84 ARG A C 1
ATOM 681 O O . ARG A 1 84 ? 10.053 3.448 -2.471 1.00 93.50 84 ARG A O 1
ATOM 688 N N . ASP A 1 85 ? 9.901 1.653 -1.121 1.00 92.31 85 ASP A N 1
ATOM 689 C CA . ASP A 1 85 ? 11.154 1.026 -1.557 1.00 92.31 85 ASP A CA 1
ATOM 690 C C . ASP A 1 85 ? 11.095 0.614 -3.035 1.00 92.31 85 ASP A C 1
ATOM 692 O O . ASP A 1 85 ? 11.997 0.929 -3.814 1.00 92.31 85 ASP A O 1
ATOM 696 N N . LEU A 1 86 ? 9.990 -0.004 -3.456 1.00 91.25 86 LEU A N 1
ATOM 697 C CA . LEU A 1 86 ? 9.811 -0.420 -4.841 1.00 91.25 86 LEU A CA 1
ATOM 698 C C . LEU A 1 86 ? 9.763 0.779 -5.797 1.00 91.25 86 LEU A C 1
ATOM 700 O O . LEU A 1 86 ? 10.397 0.744 -6.851 1.00 91.25 86 LEU A O 1
ATOM 704 N N . LYS A 1 87 ? 9.103 1.878 -5.406 1.00 88.75 87 LYS A N 1
ATOM 705 C CA . LYS A 1 87 ? 9.093 3.132 -6.176 1.00 88.75 87 LYS A CA 1
ATOM 706 C C . LYS A 1 87 ? 10.505 3.644 -6.448 1.00 88.75 87 LYS A C 1
ATOM 708 O O . LYS A 1 87 ? 10.789 4.118 -7.548 1.00 88.75 87 LYS A O 1
ATOM 713 N N . ARG A 1 88 ? 11.378 3.580 -5.440 1.00 88.69 88 ARG A N 1
ATOM 714 C CA . ARG A 1 88 ? 12.781 3.982 -5.563 1.00 88.69 88 ARG A CA 1
ATOM 715 C C . ARG A 1 88 ? 13.518 3.072 -6.545 1.00 88.69 88 ARG A C 1
ATOM 717 O O . ARG A 1 88 ? 14.091 3.575 -7.506 1.00 88.69 88 ARG A O 1
ATOM 724 N N . LYS A 1 89 ? 13.390 1.752 -6.391 1.00 86.75 89 LYS A N 1
ATOM 725 C CA . LYS A 1 89 ? 13.996 0.768 -7.306 1.00 86.75 89 LYS A CA 1
ATOM 726 C C . LYS A 1 89 ? 13.555 0.967 -8.757 1.00 86.75 89 LYS A C 1
ATOM 728 O O . LYS A 1 89 ? 14.388 0.980 -9.652 1.00 86.75 89 LYS A O 1
ATOM 733 N N . VAL A 1 90 ? 12.267 1.216 -9.009 1.00 83.75 90 VAL A N 1
ATOM 734 C CA . VAL A 1 90 ? 11.751 1.492 -10.367 1.00 83.75 90 VAL A CA 1
ATOM 735 C C . VAL A 1 90 ? 12.365 2.759 -10.984 1.00 83.75 90 VAL A C 1
ATOM 737 O O . VAL A 1 90 ? 12.481 2.850 -12.209 1.00 83.75 90 VAL A O 1
ATOM 740 N N . LYS A 1 91 ? 12.761 3.742 -10.165 1.00 82.38 91 LYS A N 1
ATOM 741 C CA . LYS A 1 91 ? 13.429 4.966 -10.632 1.00 82.38 91 LYS A CA 1
ATOM 742 C C . LYS A 1 91 ? 14.928 4.780 -10.875 1.00 82.38 91 LYS A C 1
ATOM 744 O O . LYS A 1 91 ? 15.442 5.406 -11.797 1.00 82.38 91 LYS A O 1
ATOM 749 N N . GLU A 1 92 ? 15.599 3.976 -10.057 1.00 80.56 92 GLU A N 1
ATOM 750 C CA . GLU A 1 92 ? 17.066 3.884 -10.008 1.00 80.56 92 GLU A CA 1
ATOM 751 C C . GLU A 1 92 ? 17.640 2.712 -10.825 1.00 80.56 92 GLU A C 1
ATOM 753 O O . GLU A 1 92 ? 18.768 2.797 -11.303 1.00 80.56 92 GLU A O 1
ATOM 758 N N . GLU A 1 93 ? 16.882 1.630 -11.030 1.00 71.69 93 GLU A N 1
ATOM 759 C CA . GLU A 1 93 ? 17.431 0.379 -11.563 1.00 71.69 93 GLU A CA 1
ATOM 760 C C . GLU A 1 93 ? 17.568 0.325 -13.104 1.00 71.69 93 GLU A C 1
ATOM 762 O O . GLU A 1 93 ? 16.659 0.724 -13.855 1.00 71.69 93 GLU A O 1
ATOM 767 N N . PRO A 1 94 ? 18.675 -0.260 -13.610 1.00 64.00 94 PRO A N 1
ATOM 768 C CA . PRO A 1 94 ? 18.874 -0.526 -15.030 1.00 64.00 94 PRO A CA 1
ATOM 769 C C . PRO A 1 94 ? 17.933 -1.614 -15.588 1.00 64.00 94 PRO A C 1
ATOM 771 O O . PRO A 1 94 ? 17.251 -2.355 -14.883 1.00 64.00 94 PRO A O 1
ATOM 774 N N . PHE A 1 95 ? 17.869 -1.694 -16.920 1.00 57.75 95 PHE A N 1
ATOM 775 C CA . PHE A 1 95 ? 16.817 -2.393 -17.670 1.00 57.75 95 PHE A CA 1
ATOM 776 C C . PHE A 1 95 ? 16.640 -3.890 -17.358 1.00 57.75 95 PHE A C 1
ATOM 778 O O . PHE A 1 95 ? 15.504 -4.361 -17.323 1.00 57.75 95 PHE A O 1
ATOM 785 N N . MET A 1 96 ? 17.718 -4.636 -17.095 1.00 51.88 96 MET A N 1
ATOM 786 C CA . MET A 1 96 ? 17.636 -6.086 -16.854 1.00 51.88 96 MET A CA 1
ATOM 787 C C . MET A 1 96 ? 16.974 -6.449 -15.510 1.00 51.88 96 MET A C 1
ATOM 789 O O . MET A 1 96 ? 16.377 -7.517 -15.401 1.00 51.88 96 MET A O 1
ATOM 793 N N . SER A 1 97 ? 16.946 -5.533 -14.534 1.00 63.50 97 SER A N 1
ATOM 794 C CA . SER A 1 97 ? 16.224 -5.704 -13.261 1.00 63.50 97 SER A CA 1
ATOM 795 C C . SER A 1 97 ? 14.695 -5.559 -13.411 1.00 63.50 97 SER A C 1
ATOM 797 O O . SER A 1 97 ? 13.943 -5.893 -12.495 1.00 63.50 97 SER A O 1
ATOM 799 N N . ARG A 1 98 ? 14.194 -5.074 -14.561 1.00 65.62 98 ARG A N 1
ATOM 800 C CA . ARG A 1 98 ? 12.798 -4.609 -14.713 1.00 65.62 98 ARG A CA 1
ATOM 801 C C . ARG A 1 98 ? 11.736 -5.701 -14.743 1.00 65.62 98 ARG A C 1
ATOM 803 O O . ARG A 1 98 ? 10.632 -5.443 -14.278 1.00 65.62 98 ARG A O 1
ATOM 810 N N . LEU A 1 99 ? 12.046 -6.903 -15.231 1.00 66.88 99 LEU A N 1
ATOM 811 C CA . LEU A 1 99 ? 11.090 -8.023 -15.188 1.00 66.88 99 LEU A CA 1
ATOM 812 C C . LEU A 1 99 ? 10.819 -8.465 -13.742 1.00 66.88 99 LEU A C 1
ATOM 814 O O . LEU A 1 99 ? 9.679 -8.731 -13.370 1.00 66.88 99 LEU A O 1
ATOM 818 N N . ASN A 1 100 ? 11.857 -8.475 -12.900 1.00 77.62 100 ASN A N 1
ATOM 819 C CA . ASN A 1 100 ? 11.704 -8.748 -11.472 1.00 77.62 100 ASN A CA 1
ATOM 820 C C . ASN A 1 100 ? 10.891 -7.637 -10.777 1.00 77.62 100 ASN A C 1
ATOM 822 O O . ASN A 1 100 ? 10.045 -7.919 -9.931 1.00 77.62 100 ASN A O 1
ATOM 826 N N . LEU A 1 101 ? 11.091 -6.377 -11.180 1.00 82.06 101 LEU A N 1
ATOM 827 C CA . LEU A 1 101 ? 10.317 -5.246 -10.661 1.00 82.06 101 LEU A CA 1
ATOM 828 C C . LEU A 1 101 ? 8.838 -5.313 -11.054 1.00 82.06 101 LEU A C 1
ATOM 830 O O . LEU A 1 101 ? 7.986 -5.025 -10.221 1.00 82.06 101 LEU A O 1
ATOM 834 N N . GLU A 1 102 ? 8.512 -5.726 -12.279 1.00 83.06 102 GLU A N 1
ATOM 835 C CA . GLU A 1 102 ? 7.119 -5.870 -12.717 1.00 83.06 102 GLU A CA 1
ATOM 836 C C . GLU A 1 102 ? 6.355 -6.899 -11.874 1.00 83.06 102 GLU A C 1
ATOM 838 O O . GLU A 1 102 ? 5.256 -6.611 -11.395 1.00 83.06 102 GLU A O 1
ATOM 843 N N . ASN A 1 103 ? 6.970 -8.052 -11.599 1.00 86.00 103 ASN A N 1
ATOM 844 C CA . ASN A 1 103 ? 6.388 -9.062 -10.713 1.00 86.00 103 ASN A CA 1
ATOM 845 C C . ASN A 1 103 ? 6.180 -8.527 -9.289 1.00 86.00 103 ASN A C 1
ATOM 847 O O . ASN A 1 103 ? 5.137 -8.777 -8.684 1.00 86.00 103 ASN A O 1
ATOM 851 N N . GLN A 1 104 ? 7.138 -7.757 -8.761 1.00 88.88 104 GLN A N 1
ATOM 852 C CA . GLN A 1 104 ? 7.012 -7.122 -7.445 1.00 88.88 104 GLN A CA 1
ATOM 853 C C . GLN A 1 104 ? 5.872 -6.093 -7.409 1.00 88.88 104 GLN A C 1
ATOM 855 O O . GLN A 1 104 ? 5.110 -6.076 -6.442 1.00 88.88 104 GLN A O 1
ATOM 860 N N . VAL A 1 105 ? 5.701 -5.286 -8.465 1.00 88.44 105 VAL A N 1
ATOM 861 C CA . VAL A 1 105 ? 4.591 -4.321 -8.574 1.00 88.44 105 VAL A CA 1
ATOM 862 C C . VAL A 1 105 ? 3.248 -5.053 -8.568 1.00 88.44 105 VAL A C 1
ATOM 864 O O . VAL A 1 105 ? 2.363 -4.694 -7.795 1.00 88.44 105 VAL A O 1
ATOM 867 N N . CYS A 1 106 ? 3.097 -6.116 -9.364 1.00 86.75 106 CYS A N 1
ATOM 868 C CA . CYS A 1 106 ? 1.864 -6.909 -9.399 1.00 86.75 106 CYS A CA 1
ATOM 869 C C . CYS A 1 106 ? 1.565 -7.606 -8.058 1.00 86.75 106 CYS A C 1
ATOM 871 O O . CYS A 1 106 ? 0.413 -7.645 -7.614 1.00 86.75 106 CYS A O 1
ATOM 873 N N . ALA A 1 107 ? 2.595 -8.131 -7.388 1.00 91.19 107 ALA A N 1
ATOM 874 C CA . ALA A 1 107 ? 2.448 -8.771 -6.085 1.00 91.19 107 ALA A CA 1
ATOM 875 C C . ALA A 1 107 ? 2.012 -7.776 -4.998 1.00 91.19 107 ALA A C 1
ATOM 877 O O . ALA A 1 107 ? 1.129 -8.094 -4.198 1.00 91.19 107 ALA A O 1
ATOM 878 N N . LEU A 1 108 ? 2.593 -6.571 -4.971 1.00 91.44 108 LEU A N 1
ATOM 879 C CA . LEU A 1 108 ? 2.169 -5.521 -4.043 1.00 91.44 108 LEU A CA 1
ATOM 880 C C . LEU A 1 108 ? 0.778 -4.983 -4.381 1.00 91.44 108 LEU A C 1
ATOM 882 O O . LEU A 1 108 ? 0.004 -4.773 -3.457 1.00 91.44 108 LEU A O 1
ATOM 886 N N . ALA A 1 109 ? 0.415 -4.846 -5.660 1.00 85.38 109 ALA A N 1
ATOM 887 C CA . ALA A 1 109 ? -0.940 -4.440 -6.055 1.00 85.38 109 ALA A CA 1
ATOM 888 C C . ALA A 1 109 ? -1.993 -5.390 -5.480 1.00 85.38 109 ALA A C 1
ATOM 890 O O . ALA A 1 109 ? -2.908 -4.958 -4.789 1.00 85.38 109 ALA A O 1
ATOM 891 N N . THR A 1 110 ? -1.762 -6.697 -5.615 1.00 89.88 110 THR A N 1
ATOM 892 C CA . THR A 1 110 ? -2.642 -7.717 -5.028 1.00 89.88 110 THR A CA 1
ATOM 893 C C . THR A 1 110 ? -2.728 -7.608 -3.498 1.00 89.88 110 THR A C 1
ATOM 895 O O . THR A 1 110 ? -3.775 -7.877 -2.909 1.00 89.88 110 THR A O 1
ATOM 898 N N . GLN A 1 111 ? -1.632 -7.252 -2.817 1.00 91.19 111 GLN A N 1
ATOM 899 C CA . GLN A 1 111 ? -1.639 -7.053 -1.362 1.00 91.19 111 GLN A CA 1
ATOM 900 C C . GLN A 1 111 ? -2.408 -5.791 -0.957 1.00 91.19 111 GLN A C 1
ATOM 902 O O . GLN A 1 111 ? -3.164 -5.842 0.012 1.00 91.19 111 GLN A O 1
ATOM 907 N N . VAL A 1 112 ? -2.245 -4.692 -1.697 1.00 89.19 112 VAL A N 1
ATOM 908 C CA . VAL A 1 112 ? -2.971 -3.433 -1.476 1.00 89.19 112 VAL A CA 1
ATOM 909 C C . VAL A 1 112 ? -4.471 -3.625 -1.700 1.00 89.19 112 VAL A C 1
ATOM 911 O O . VAL A 1 112 ? -5.259 -3.187 -0.866 1.00 89.19 112 VAL A O 1
ATOM 914 N N . ASP A 1 113 ? -4.874 -4.363 -2.735 1.00 85.38 113 ASP A N 1
ATOM 915 C CA . ASP A 1 113 ? -6.287 -4.670 -2.991 1.00 85.38 113 ASP A CA 1
ATOM 916 C C . ASP A 1 113 ? -6.893 -5.497 -1.842 1.00 85.38 113 ASP A C 1
ATOM 918 O O . ASP A 1 113 ? -7.951 -5.165 -1.305 1.00 85.38 113 ASP A O 1
ATOM 922 N N . LYS A 1 114 ? -6.171 -6.519 -1.362 1.00 85.06 114 LYS A N 1
ATOM 923 C CA . LYS A 1 114 ? -6.584 -7.300 -0.180 1.00 85.06 114 LYS A CA 1
ATOM 924 C C . LYS A 1 114 ? -6.649 -6.455 1.091 1.00 85.06 114 LYS A C 1
ATOM 926 O O . LYS A 1 114 ? -7.492 -6.707 1.952 1.00 85.06 114 LYS A O 1
ATOM 931 N N . LEU A 1 115 ? -5.737 -5.496 1.258 1.00 88.88 115 LEU A N 1
ATOM 932 C CA . LEU A 1 115 ? -5.753 -4.567 2.386 1.00 88.88 115 LEU A CA 1
ATOM 933 C C . LEU A 1 115 ? -6.996 -3.683 2.346 1.00 88.88 115 LEU A C 1
ATOM 935 O O . LEU A 1 115 ? -7.662 -3.559 3.372 1.00 88.88 115 LEU A O 1
ATOM 939 N N . HIS A 1 116 ? -7.325 -3.142 1.175 1.00 86.19 116 HIS A N 1
ATOM 940 C CA . HIS A 1 116 ? -8.522 -2.338 0.964 1.00 86.19 116 HIS A CA 1
ATOM 941 C C . HIS A 1 116 ? -9.799 -3.115 1.327 1.00 86.19 116 HIS A C 1
ATOM 943 O O . HIS A 1 116 ? -10.637 -2.623 2.084 1.00 86.19 116 HIS A O 1
ATOM 949 N N . GLU A 1 117 ? -9.921 -4.368 0.873 1.00 85.00 117 GLU A N 1
ATOM 950 C CA . GLU A 1 117 ? -11.057 -5.236 1.218 1.00 85.00 117 GLU A CA 1
ATOM 951 C C . GLU A 1 117 ? -11.150 -5.516 2.723 1.00 85.00 117 GLU A C 1
ATOM 953 O O . GLU A 1 117 ? -12.220 -5.397 3.320 1.00 85.00 117 GLU A O 1
ATOM 958 N N . ARG A 1 118 ? -10.025 -5.861 3.360 1.00 83.88 118 ARG A N 1
ATOM 959 C CA . ARG A 1 118 ? -9.979 -6.170 4.799 1.00 83.88 118 ARG A CA 1
ATOM 960 C C . ARG A 1 118 ? -10.233 -4.951 5.682 1.00 83.88 118 ARG A C 1
ATOM 962 O O . ARG A 1 118 ? -10.719 -5.118 6.795 1.00 83.88 118 ARG A O 1
ATOM 969 N N . GLY A 1 119 ? -9.941 -3.750 5.187 1.00 83.00 119 GLY A N 1
ATOM 970 C CA . GLY A 1 119 ? -10.146 -2.493 5.904 1.00 83.00 119 GLY A CA 1
ATOM 971 C C . GLY A 1 119 ? -11.614 -2.089 6.068 1.00 83.00 119 GLY A C 1
ATOM 972 O O . GLY A 1 119 ? -11.895 -1.087 6.712 1.00 83.00 119 GLY A O 1
ATOM 973 N N . ARG A 1 120 ? -12.568 -2.835 5.493 1.00 85.94 120 ARG A N 1
ATOM 974 C CA . ARG A 1 120 ? -14.003 -2.515 5.600 1.00 85.94 120 ARG A CA 1
ATOM 975 C C . ARG A 1 120 ? -14.583 -2.778 6.990 1.00 85.94 120 ARG A C 1
ATOM 977 O O . ARG A 1 120 ? -15.533 -2.108 7.370 1.00 85.94 120 ARG A O 1
ATOM 984 N N . PHE A 1 121 ? -14.015 -3.735 7.732 1.00 88.94 121 PHE A N 1
ATOM 985 C CA . PHE A 1 121 ? -14.426 -4.114 9.091 1.00 88.94 121 PHE A CA 1
ATOM 986 C C . PHE A 1 121 ? -15.950 -4.120 9.319 1.00 88.94 121 PHE A C 1
ATOM 988 O O . PHE A 1 121 ? -16.448 -3.497 10.255 1.00 88.94 121 PHE A O 1
ATOM 995 N N . ASP A 1 122 ? -16.699 -4.884 8.515 1.00 85.81 122 ASP A N 1
ATOM 996 C CA . ASP A 1 122 ? -18.177 -4.891 8.539 1.00 85.81 122 ASP A CA 1
ATOM 997 C C . ASP A 1 122 ? -18.784 -5.254 9.914 1.00 85.81 122 ASP A C 1
ATOM 999 O O . ASP A 1 122 ? -19.949 -4.982 10.192 1.00 85.81 122 ASP A O 1
ATOM 1003 N N . LYS A 1 123 ? -17.993 -5.874 10.801 1.00 84.94 123 LYS A N 1
ATOM 1004 C CA . LYS A 1 123 ? -18.383 -6.242 12.173 1.00 84.94 123 LYS A CA 1
ATOM 1005 C C . LYS A 1 123 ? -17.986 -5.195 13.226 1.00 84.94 123 LYS A C 1
ATOM 1007 O O . LYS A 1 123 ? -17.974 -5.525 14.414 1.00 84.94 123 LYS A O 1
ATOM 1012 N N . GLY A 1 124 ? -17.593 -3.991 12.816 1.00 89.56 124 GLY A N 1
ATOM 1013 C CA . GLY A 1 124 ? -17.131 -2.907 13.687 1.00 89.56 124 GLY A CA 1
ATOM 1014 C C . GLY A 1 124 ? -15.672 -3.037 14.140 1.00 89.56 124 GLY A C 1
ATOM 1015 O O . GLY A 1 124 ? -15.055 -4.099 14.006 1.00 89.56 124 GLY A O 1
ATOM 1016 N N . LEU A 1 125 ? -15.133 -1.952 14.706 1.00 93.06 125 LEU A N 1
ATOM 1017 C CA . LEU A 1 125 ? -13.705 -1.791 15.016 1.00 93.06 125 LEU A CA 1
ATOM 1018 C C . LEU A 1 125 ? -13.318 -2.205 16.446 1.00 93.06 125 LEU A C 1
ATOM 1020 O O . LEU A 1 125 ? -12.163 -2.549 16.717 1.00 93.06 125 LEU A O 1
ATOM 1024 N N . THR A 1 126 ? -14.282 -2.204 17.366 1.00 93.50 126 THR A N 1
ATOM 1025 C CA . THR A 1 126 ? -14.067 -2.445 18.799 1.00 93.50 126 THR A CA 1
ATOM 1026 C C . THR A 1 126 ? -14.874 -3.632 19.330 1.00 93.50 126 THR A C 1
ATOM 1028 O O . THR A 1 126 ? -15.787 -4.148 18.683 1.00 93.50 126 THR A O 1
ATOM 1031 N N . LEU A 1 127 ? -14.495 -4.105 20.516 1.00 92.56 127 LEU A N 1
ATOM 1032 C CA . LEU A 1 127 ? -15.209 -5.081 21.334 1.00 92.56 127 LEU A CA 1
ATOM 1033 C C . LEU A 1 127 ? -15.559 -4.448 22.675 1.00 92.56 127 LEU A C 1
ATOM 1035 O O . LEU A 1 127 ? -14.794 -3.637 23.203 1.00 92.56 127 LEU A O 1
ATOM 1039 N N . ASP A 1 128 ? -16.682 -4.879 23.237 1.00 89.88 128 ASP A N 1
ATOM 1040 C CA . ASP A 1 128 ? -17.040 -4.593 24.619 1.00 89.88 128 ASP A CA 1
ATOM 1041 C C . ASP A 1 128 ? -16.317 -5.571 25.549 1.00 89.88 128 ASP A C 1
ATOM 1043 O O . ASP A 1 128 ? -16.466 -6.791 25.454 1.00 89.88 128 ASP A O 1
ATOM 1047 N N . VAL A 1 129 ? -15.508 -5.031 26.451 1.00 84.50 129 VAL A N 1
ATOM 1048 C CA . VAL A 1 129 ? -14.834 -5.784 27.504 1.00 84.50 129 VAL A CA 1
ATOM 1049 C C . VAL A 1 129 ? -15.740 -5.779 28.720 1.00 84.50 129 VAL A C 1
ATOM 1051 O O . VAL A 1 129 ? -15.978 -4.728 29.303 1.00 84.50 129 VAL A O 1
ATOM 1054 N N . GLN A 1 130 ? -16.241 -6.936 29.144 1.00 78.19 130 GLN A N 1
ATOM 1055 C CA . GLN A 1 130 ? -16.934 -6.990 30.430 1.00 78.19 130 GLN A CA 1
ATOM 1056 C C . GLN A 1 130 ? -15.933 -6.728 31.564 1.00 78.19 130 GLN A C 1
ATOM 1058 O O . GLN A 1 130 ? -14.843 -7.314 31.553 1.00 78.19 130 GLN A O 1
ATOM 1063 N N . PRO A 1 131 ? -16.268 -5.872 32.546 1.00 63.38 131 PRO A N 1
ATOM 1064 C CA . PRO A 1 131 ? -15.445 -5.734 33.730 1.00 63.38 131 PRO A CA 1
ATOM 1065 C C . PRO A 1 131 ? -15.450 -7.081 34.455 1.00 63.38 131 PRO A C 1
ATOM 1067 O O . PRO A 1 131 ? -16.496 -7.581 34.870 1.00 63.38 131 PRO A O 1
ATOM 1070 N N . ALA A 1 132 ? -14.275 -7.697 34.569 1.00 63.47 132 ALA A N 1
ATOM 1071 C CA . ALA A 1 132 ? -14.090 -8.873 35.401 1.00 63.47 132 ALA A CA 1
ATOM 1072 C C . ALA A 1 132 ? -14.360 -8.462 36.856 1.00 63.47 132 ALA A C 1
ATOM 1074 O O . ALA A 1 132 ? -13.498 -7.876 37.503 1.00 63.47 132 ALA A O 1
ATOM 1075 N N . GLY A 1 133 ? -15.580 -8.707 37.335 1.00 62.62 133 GLY A N 1
ATOM 1076 C CA . GLY A 1 133 ? -15.972 -8.409 38.710 1.00 62.62 133 GLY A CA 1
ATOM 1077 C C . GLY A 1 133 ? -17.241 -7.576 38.846 1.00 62.62 133 GLY A C 1
ATOM 1078 O O . GLY A 1 133 ? -17.228 -6.552 39.517 1.00 62.62 133 GLY A O 1
ATOM 1079 N N . VAL A 1 134 ? -18.358 -8.038 38.289 1.00 52.38 134 VAL A N 1
ATOM 1080 C CA . VAL A 1 134 ? -19.648 -7.839 38.961 1.00 52.38 134 VAL A CA 1
ATOM 1081 C C . VAL A 1 134 ? -20.188 -9.230 39.238 1.00 52.38 134 VAL A C 1
ATOM 1083 O O . VAL A 1 134 ? -20.711 -9.906 38.357 1.00 52.38 134 VAL A O 1
ATOM 1086 N N . GLY A 1 135 ? -19.947 -9.699 40.462 1.00 48.03 135 GLY A N 1
ATOM 1087 C CA . GLY A 1 135 ? -20.572 -10.912 40.959 1.00 48.03 135 GLY A CA 1
ATOM 1088 C C . GLY A 1 135 ? -22.084 -10.763 40.849 1.00 48.03 135 GLY A C 1
ATOM 1089 O O . GLY A 1 135 ? -22.654 -9.786 41.330 1.00 48.03 135 GLY A O 1
ATOM 1090 N N . HIS A 1 136 ? -22.727 -11.734 40.213 1.00 53.38 136 HIS A N 1
ATOM 1091 C CA . HIS A 1 136 ? -24.169 -11.909 40.280 1.00 53.38 136 HIS A CA 1
ATOM 1092 C C . HIS A 1 136 ? -24.525 -12.382 41.696 1.00 53.38 136 HIS A C 1
ATOM 1094 O O . HIS A 1 136 ? -24.759 -13.561 41.917 1.00 53.38 136 HIS A O 1
ATOM 1100 N N . ASN A 1 137 ? -24.524 -11.473 42.666 1.00 50.66 137 ASN A N 1
ATOM 1101 C CA . ASN A 1 137 ? -25.132 -11.689 43.971 1.00 50.66 137 ASN A CA 1
ATOM 1102 C C . ASN A 1 137 ? -26.133 -10.563 44.159 1.00 50.66 137 ASN A C 1
ATOM 1104 O O . ASN A 1 137 ? -25.719 -9.468 44.511 1.00 50.66 137 ASN A O 1
ATOM 1108 N N . LEU A 1 138 ? -27.402 -10.823 43.844 1.00 53.53 138 LEU A N 1
ATOM 1109 C CA . LEU A 1 138 ? -28.592 -10.132 44.355 1.00 53.53 138 LEU A CA 1
ATOM 1110 C C . LEU A 1 138 ? -29.807 -10.734 43.639 1.00 53.53 138 LEU A C 1
ATOM 1112 O O . LEU A 1 138 ? -30.091 -10.370 42.504 1.00 53.53 138 LEU A O 1
ATOM 1116 N N . SER A 1 139 ? -30.438 -11.719 44.286 1.00 49.56 139 SER A N 1
ATOM 1117 C CA . SER A 1 139 ? -31.898 -11.934 44.327 1.00 49.56 139 SER A CA 1
ATOM 1118 C C . SER A 1 139 ? -32.223 -13.334 44.860 1.00 49.56 139 SER A C 1
ATOM 1120 O O . SER A 1 139 ? -32.667 -14.217 44.129 1.00 49.56 139 SER A O 1
ATOM 1122 N N . ARG A 1 140 ? -32.033 -13.531 46.164 1.00 46.72 140 ARG A N 1
ATOM 1123 C CA . ARG A 1 140 ? -32.888 -14.385 46.999 1.00 46.72 140 ARG A CA 1
ATOM 1124 C C . ARG A 1 140 ? -32.690 -13.915 48.437 1.00 46.72 140 ARG A C 1
ATOM 1126 O O . ARG A 1 140 ? -31.540 -13.715 48.796 1.00 46.72 140 ARG A O 1
ATOM 1133 N N . GLU A 1 141 ? -33.788 -13.755 49.179 1.00 45.28 141 GLU A N 1
ATOM 1134 C CA . GLU A 1 141 ? -33.942 -12.961 50.423 1.00 45.28 141 GLU A CA 1
ATOM 1135 C C . GLU A 1 141 ? -34.266 -11.498 50.060 1.00 45.28 141 GLU A C 1
ATOM 1137 O O . GLU A 1 141 ? -33.485 -10.827 49.401 1.00 45.28 141 GLU A O 1
ATOM 1142 N N . GLU A 1 142 ? -35.448 -10.931 50.292 1.00 41.19 142 GLU A N 1
ATOM 1143 C CA . GLU A 1 142 ? -36.518 -11.196 51.252 1.00 41.19 142 GLU A CA 1
ATOM 1144 C C . GLU A 1 142 ? -37.838 -10.671 50.658 1.00 41.19 142 GLU A C 1
ATOM 1146 O O . GLU A 1 142 ? -37.881 -9.541 50.183 1.00 41.19 142 GLU A O 1
ATOM 1151 N N . HIS A 1 143 ? -38.922 -11.446 50.715 1.00 41.38 143 HIS A N 1
ATOM 1152 C CA . HIS A 1 143 ? -40.262 -10.915 50.996 1.00 41.38 143 HIS A CA 1
ATOM 1153 C C . HIS A 1 143 ? -41.201 -12.081 51.301 1.00 41.38 143 HIS A C 1
ATOM 1155 O O . HIS A 1 143 ? -41.702 -12.768 50.413 1.00 41.38 143 HIS A O 1
ATOM 1161 N N . GLY A 1 144 ? -41.424 -12.298 52.593 1.00 42.00 144 GLY A N 1
ATOM 1162 C CA . GLY A 1 144 ? -42.376 -13.281 53.090 1.00 42.00 144 GLY A CA 1
ATOM 1163 C C . GLY A 1 144 ? -42.650 -13.171 54.584 1.00 42.00 144 GLY A C 1
ATOM 1164 O O . GLY A 1 144 ? -43.016 -14.166 55.196 1.00 42.00 144 GLY A O 1
ATOM 1165 N N . ALA A 1 145 ? -42.480 -11.988 55.184 1.00 51.16 145 ALA A N 1
ATOM 1166 C CA . ALA A 1 145 ? -43.046 -11.712 56.495 1.00 51.16 145 ALA A CA 1
ATOM 1167 C C . ALA A 1 145 ? -44.578 -11.690 56.377 1.00 51.16 145 ALA A C 1
ATOM 1169 O O . ALA A 1 145 ? -45.150 -10.785 55.765 1.00 51.16 145 ALA A O 1
ATOM 1170 N N . ARG A 1 146 ? -45.248 -12.670 56.985 1.00 45.78 146 ARG A N 1
ATOM 1171 C CA . ARG A 1 146 ? -46.631 -12.511 57.433 1.00 45.78 146 ARG A CA 1
ATOM 1172 C C . ARG A 1 146 ? -46.714 -12.923 58.895 1.00 45.78 146 ARG A C 1
ATOM 1174 O O . ARG A 1 146 ? -46.664 -14.101 59.231 1.00 45.78 146 ARG A O 1
ATOM 1181 N N . SER A 1 147 ? -46.783 -11.901 59.734 1.00 47.81 147 SER A N 1
ATOM 1182 C CA . SER A 1 147 ? -47.086 -11.973 61.154 1.00 47.81 147 SER A CA 1
ATOM 1183 C C . SER A 1 147 ? -48.517 -12.460 61.425 1.00 47.81 147 SER A C 1
ATOM 1185 O O . SER A 1 147 ? -49.435 -12.104 60.690 1.00 47.81 147 SER A O 1
ATOM 1187 N N . GLN A 1 148 ? -48.622 -13.152 62.567 1.00 44.53 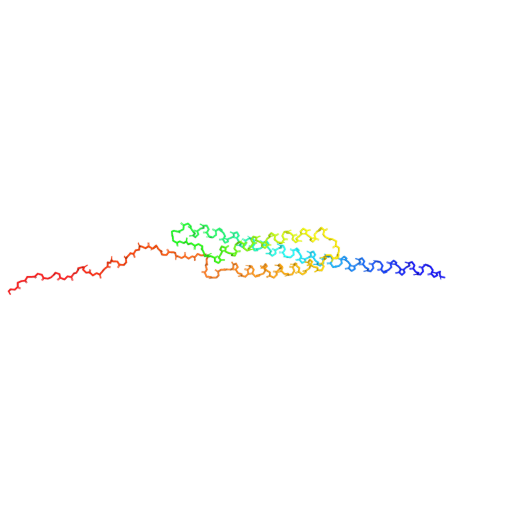148 GLN A N 1
ATOM 1188 C CA . GLN A 1 148 ? -49.634 -13.059 63.639 1.00 44.53 148 GLN A CA 1
ATOM 1189 C C . GLN A 1 148 ? -50.971 -13.830 63.603 1.00 44.53 148 GLN A C 1
ATOM 1191 O O . GLN A 1 148 ? -51.749 -13.717 62.664 1.00 44.53 148 GLN A O 1
ATOM 1196 N N . GLU A 1 149 ? -51.183 -14.491 64.763 1.00 40.06 149 GLU A N 1
ATOM 1197 C CA . GLU A 1 149 ? -52.417 -14.794 65.531 1.00 40.06 149 GLU A CA 1
ATOM 1198 C C . GLU A 1 149 ? -53.453 -15.710 64.848 1.00 40.06 149 GLU A C 1
ATOM 1200 O O . GLU A 1 149 ? -53.841 -15.491 63.708 1.00 40.06 149 GLU A O 1
ATOM 1205 N N . ILE A 1 150 ? -53.919 -16.812 65.457 1.00 40.75 150 ILE A N 1
ATOM 1206 C CA . ILE A 1 150 ? -54.488 -17.033 66.809 1.00 40.75 150 ILE A CA 1
ATOM 1207 C C . ILE A 1 150 ? -54.069 -18.407 67.355 1.00 40.75 150 ILE A C 1
ATOM 1209 O O . ILE A 1 150 ? -54.012 -19.361 66.545 1.00 40.75 150 ILE A O 1
#

Foldseek 3Di:
DDPVVVVVVVVVVVVVVVVVVLVVLLVVLVVLLVVLVVLLVVLVVLLVVLVVVQVVQVVDPQKDFDPLNVVLSVLSVVLVVLSVVLVVCSVPPDRVCSVVSSVSSVVSSVVSVVSVVSSPPPVDGIDGHDPPDDPPPDDDDDDDDDDDDD

Radius of gyration: 32.04 Å; chains: 1; bounding box: 83×26×121 Å

pLDDT: mean 78.3, std 16.93, range [40.06, 96.56]

Organism: Eucalyptus grandis (NCBI:txid71139)